Protein AF-A0A7S1E258-F1 (afdb_monomer)

Radius of gyration: 15.76 Å; Cα contacts (8 Å, |Δi|>4): 241; chains: 1; bounding box: 30×45×35 Å

Sequence (138 aa):
AEDIIRTLPSSHKKLPRVDFFLPEILKNAIFVGHLVTDLDSVAGAIGAAALYGGTAALASEVNSETAFALDYWKMKAPQPIEELLKETPKADICLVDHQQTSQMNPSINVDNVVGVIDHHALQSKTIVTDKPIYIDIR

pLDDT: mean 90.28, std 14.73, range [42.47, 98.69]

Solvent-accessible surface area (backbone atoms only — not comparable to full-atom values): 7918 Å² total; per-residue (Å²): 119,74,73,67,59,76,77,52,69,89,84,66,88,64,80,80,85,69,86,68,89,67,67,70,77,47,46,66,15,38,17,27,17,27,34,84,32,50,51,61,19,48,51,46,6,47,50,47,12,68,72,53,48,37,40,38,24,28,44,42,77,72,42,73,66,36,49,48,50,30,58,75,72,69,48,80,80,58,54,49,45,67,62,54,38,70,79,42,76,78,52,42,28,25,33,19,64,38,60,37,56,90,38,48,40,88,82,62,58,62,85,33,50,37,33,34,41,28,64,71,83,92,59,87,61,46,69,78,61,99,61,93,56,50,78,47,78,104

Organism: NCBI:txid33649

InterPro domains:
  IPR001667 DDH domain [PF01368] (31-134)
  IPR038763 DHH phosphoesterase superfamily [SSF64182] (30-130)

Structure (mmCIF, N/CA/C/O backbone):
data_AF-A0A7S1E258-F1
#
_entry.id   AF-A0A7S1E258-F1
#
loop_
_atom_site.group_PDB
_atom_site.id
_atom_site.type_symbol
_atom_site.label_atom_id
_atom_site.label_alt_id
_atom_site.label_comp_id
_atom_site.label_asym_id
_atom_site.label_entity_id
_atom_site.label_seq_id
_atom_site.pdbx_PDB_ins_code
_atom_site.Cartn_x
_atom_site.Cartn_y
_atom_site.Cartn_z
_atom_site.occupancy
_atom_site.B_iso_or_equiv
_atom_site.auth_seq_id
_atom_site.auth_comp_id
_atom_site.auth_asym_id
_atom_site.auth_atom_id
_atom_site.pdbx_PDB_model_num
ATOM 1 N N . ALA A 1 1 ? 1.083 -14.649 -9.801 1.00 48.66 1 ALA A N 1
ATOM 2 C CA . ALA A 1 1 ? 1.313 -16.045 -9.361 1.00 48.66 1 ALA A CA 1
ATOM 3 C C . ALA A 1 1 ? 1.643 -16.994 -10.522 1.00 48.66 1 ALA A C 1
ATOM 5 O O . ALA A 1 1 ? 2.513 -17.837 -10.349 1.00 48.66 1 ALA A O 1
ATOM 6 N N . GLU A 1 2 ? 1.006 -16.872 -11.696 1.00 42.47 2 GLU A N 1
ATOM 7 C CA . GLU A 1 2 ? 1.225 -17.813 -12.814 1.00 42.47 2 GLU A CA 1
ATOM 8 C C . GLU A 1 2 ? 2.617 -17.728 -13.474 1.00 42.47 2 GLU A C 1
ATOM 10 O O . GLU A 1 2 ? 3.148 -18.755 -13.892 1.00 42.47 2 GLU A O 1
ATOM 15 N N . ASP A 1 3 ? 3.262 -16.556 -13.503 1.00 53.56 3 ASP A N 1
ATOM 16 C CA . ASP A 1 3 ? 4.563 -16.392 -14.180 1.00 53.56 3 ASP A CA 1
ATOM 17 C C . ASP A 1 3 ? 5.748 -17.035 -13.443 1.00 53.56 3 ASP A C 1
ATOM 19 O O . ASP A 1 3 ? 6.687 -17.519 -14.073 1.00 53.56 3 ASP A O 1
ATOM 23 N N . ILE A 1 4 ? 5.672 -17.150 -12.114 1.00 55.38 4 ILE A N 1
ATOM 24 C CA . ILE A 1 4 ? 6.698 -17.814 -11.289 1.00 55.38 4 ILE A CA 1
ATOM 25 C C . ILE A 1 4 ? 6.714 -19.332 -11.547 1.00 55.38 4 ILE A C 1
ATOM 27 O O . ILE A 1 4 ? 7.737 -19.994 -11.397 1.00 55.38 4 ILE A O 1
ATOM 31 N N . ILE A 1 5 ? 5.593 -19.907 -11.992 1.00 57.22 5 ILE A N 1
ATOM 32 C CA . ILE A 1 5 ? 5.459 -21.352 -12.225 1.00 57.22 5 ILE A CA 1
ATOM 33 C C . ILE A 1 5 ? 6.300 -21.802 -13.427 1.00 57.22 5 ILE A C 1
ATOM 35 O O . ILE A 1 5 ? 6.790 -22.931 -13.451 1.00 57.22 5 ILE A O 1
ATOM 39 N N . ARG A 1 6 ? 6.501 -20.928 -14.420 1.00 57.31 6 ARG A N 1
ATOM 40 C CA . ARG A 1 6 ? 7.192 -21.276 -15.672 1.00 57.31 6 ARG A CA 1
ATOM 41 C C . ARG A 1 6 ? 8.706 -21.411 -15.523 1.00 57.31 6 ARG A C 1
ATOM 43 O O . ARG A 1 6 ? 9.333 -22.026 -16.380 1.00 57.31 6 ARG A O 1
ATOM 50 N N . THR A 1 7 ? 9.285 -20.860 -14.460 1.00 66.62 7 THR A N 1
ATOM 51 C CA . THR A 1 7 ? 10.732 -20.891 -14.203 1.00 66.62 7 THR A CA 1
ATOM 52 C C . THR A 1 7 ? 11.155 -22.024 -13.264 1.00 66.62 7 THR A C 1
ATOM 54 O O . THR A 1 7 ? 12.351 -22.262 -13.101 1.00 66.62 7 THR A O 1
ATOM 57 N N . LEU A 1 8 ? 10.204 -22.760 -12.674 1.00 54.62 8 LEU A N 1
ATOM 58 C CA . LEU A 1 8 ? 10.503 -23.871 -11.770 1.00 54.62 8 LEU A CA 1
ATOM 59 C C . LEU A 1 8 ? 10.832 -25.169 -12.537 1.00 54.62 8 LEU A C 1
ATOM 61 O O . LEU A 1 8 ? 10.176 -25.496 -13.530 1.00 54.62 8 LEU A O 1
ATOM 65 N N . PRO A 1 9 ? 11.823 -25.958 -12.076 1.00 59.50 9 PRO A N 1
ATOM 66 C CA . PRO A 1 9 ? 12.171 -27.235 -12.689 1.00 59.50 9 PRO A CA 1
ATOM 67 C C . PRO A 1 9 ? 10.981 -28.208 -12.688 1.00 59.50 9 PRO A C 1
ATOM 69 O O . PRO A 1 9 ? 10.263 -28.363 -11.699 1.00 59.50 9 PRO A O 1
ATOM 72 N N . SER A 1 10 ? 10.809 -28.919 -13.805 1.00 60.72 10 SER A N 1
ATOM 73 C CA . SER A 1 10 ? 9.615 -29.700 -14.181 1.00 60.72 10 SER A CA 1
ATOM 74 C C . SER A 1 10 ? 9.249 -30.866 -13.244 1.00 60.72 10 SER A C 1
ATOM 76 O O . SER A 1 10 ? 8.243 -31.546 -13.468 1.00 60.72 10 SER A O 1
ATOM 78 N N . SER A 1 11 ? 10.067 -31.132 -12.221 1.00 54.25 11 SER A N 1
ATOM 79 C CA . SER A 1 11 ? 9.903 -32.221 -11.255 1.00 54.25 11 SER A CA 1
ATOM 80 C C . SER A 1 11 ? 8.925 -31.902 -10.117 1.00 54.25 11 SER A C 1
ATOM 82 O O . SER A 1 11 ? 8.429 -32.829 -9.480 1.00 54.25 11 SER A O 1
ATOM 84 N N . HIS A 1 12 ? 8.573 -30.632 -9.889 1.00 51.59 12 HIS A N 1
ATOM 85 C CA . HIS A 1 12 ? 7.657 -30.216 -8.819 1.00 51.59 12 HIS A CA 1
ATOM 86 C C . HIS A 1 12 ? 6.279 -29.842 -9.390 1.00 51.59 12 HIS A C 1
ATOM 88 O O . HIS A 1 12 ? 5.915 -28.677 -9.495 1.00 51.59 12 HIS A O 1
ATOM 94 N N . LYS A 1 13 ? 5.487 -30.848 -9.790 1.00 56.69 13 LYS A N 1
ATOM 95 C CA . LYS A 1 13 ? 4.160 -30.651 -10.420 1.00 56.69 13 LYS A CA 1
ATOM 96 C C . LYS A 1 13 ? 3.018 -30.301 -9.455 1.00 56.69 13 LYS A C 1
ATOM 98 O O . LYS A 1 13 ? 1.887 -30.120 -9.899 1.00 56.69 13 LYS A O 1
ATOM 103 N N . LYS A 1 14 ? 3.272 -30.223 -8.148 1.00 54.69 14 LYS A N 1
ATOM 104 C CA . LYS A 1 14 ? 2.296 -29.741 -7.163 1.00 54.69 14 LYS A CA 1
ATOM 105 C C . LYS A 1 14 ? 3.004 -28.824 -6.181 1.00 54.69 14 LYS A C 1
ATOM 107 O O . LYS A 1 14 ? 3.873 -29.277 -5.442 1.00 54.69 14 LYS A O 1
ATOM 112 N N . LEU A 1 15 ? 2.609 -27.554 -6.179 1.00 56.53 15 LEU A N 1
ATOM 113 C CA . LEU A 1 15 ? 2.900 -26.658 -5.068 1.00 56.53 15 LEU A CA 1
ATOM 114 C C . LEU A 1 15 ? 2.328 -27.311 -3.799 1.00 56.53 15 LEU A C 1
ATOM 116 O O . LEU A 1 15 ? 1.146 -27.680 -3.812 1.00 56.53 15 LEU A O 1
ATOM 120 N N . PRO A 1 16 ? 3.117 -27.510 -2.730 1.00 55.81 16 PRO A N 1
ATOM 121 C CA . PRO A 1 16 ? 2.539 -27.856 -1.444 1.00 55.81 16 PRO A CA 1
ATOM 122 C C . PRO A 1 16 ? 1.518 -26.770 -1.096 1.00 55.81 16 PRO A C 1
ATOM 124 O O . PRO A 1 16 ? 1.856 -25.587 -1.055 1.00 55.81 16 PRO A O 1
ATOM 127 N N . ARG A 1 17 ? 0.255 -27.162 -0.890 1.00 50.78 17 ARG A N 1
ATOM 128 C CA . ARG A 1 17 ? -0.717 -26.282 -0.240 1.00 50.78 17 ARG A CA 1
ATOM 129 C C . ARG A 1 17 ? -0.310 -26.203 1.217 1.00 50.78 17 ARG A C 1
ATOM 131 O O . ARG A 1 17 ? -0.671 -27.052 2.023 1.00 50.78 17 ARG A O 1
ATOM 138 N N . VAL A 1 18 ? 0.529 -25.227 1.508 1.00 59.25 18 VAL A N 1
ATOM 139 C CA . VAL A 1 18 ? 0.655 -24.714 2.857 1.00 59.25 18 VAL A CA 1
ATOM 140 C C . VAL A 1 18 ? -0.565 -23.824 3.028 1.00 59.25 18 VAL A C 1
ATOM 142 O O . VAL A 1 18 ? -0.704 -22.841 2.298 1.00 59.25 18 VAL A O 1
ATOM 145 N N . ASP A 1 19 ? -1.468 -24.196 3.931 1.00 54.84 19 ASP A N 1
ATOM 146 C CA . ASP A 1 19 ? -2.516 -23.291 4.395 1.00 54.84 19 ASP A CA 1
ATOM 147 C C . ASP A 1 19 ? -1.817 -22.198 5.209 1.00 54.84 19 ASP A C 1
ATOM 149 O O . ASP A 1 19 ? -1.728 -22.249 6.435 1.00 54.84 19 ASP A O 1
ATOM 153 N N . PHE A 1 20 ? -1.203 -21.245 4.506 1.00 61.31 20 PHE A N 1
ATOM 154 C CA . PHE A 1 20 ? -0.736 -20.024 5.128 1.00 61.31 20 PHE A CA 1
ATOM 155 C C . PHE A 1 20 ? -1.973 -19.350 5.702 1.00 61.31 20 PHE A C 1
ATOM 157 O O . PHE A 1 20 ? -2.942 -19.102 4.983 1.00 61.31 20 PHE A O 1
ATOM 164 N N . PHE A 1 21 ? -1.949 -19.089 7.006 1.00 72.06 21 PHE A N 1
ATOM 165 C CA . PHE A 1 21 ? -2.942 -18.241 7.641 1.00 72.06 21 PHE A CA 1
ATOM 166 C C . PHE A 1 21 ? -2.741 -16.823 7.102 1.00 72.06 21 PHE A C 1
ATOM 168 O O . PHE A 1 21 ? -1.990 -16.027 7.664 1.00 72.06 21 PHE A O 1
ATOM 175 N N . LEU A 1 22 ? -3.337 -16.550 5.942 1.00 83.94 22 LEU A N 1
ATOM 176 C CA . LEU A 1 22 ? -3.365 -15.223 5.365 1.00 83.94 22 LEU A CA 1
ATOM 177 C C . LEU A 1 22 ? -4.463 -14.429 6.082 1.00 83.94 22 LEU A C 1
ATOM 179 O O . LEU A 1 22 ? -5.572 -14.936 6.266 1.00 83.94 22 LEU A O 1
ATOM 183 N N . PRO A 1 23 ? -4.172 -13.196 6.511 1.00 89.69 23 PRO A N 1
ATOM 184 C CA . PRO A 1 23 ? -5.154 -12.343 7.152 1.00 89.69 23 PRO A CA 1
ATOM 185 C C . PRO A 1 23 ? -6.254 -11.984 6.141 1.00 89.69 23 PRO A C 1
ATOM 187 O O . PRO A 1 23 ? -6.052 -11.149 5.263 1.00 89.69 23 PRO A O 1
ATOM 190 N N . GLU A 1 24 ? -7.440 -12.591 6.276 1.00 90.94 24 GLU A N 1
ATOM 191 C CA . GLU A 1 24 ? -8.592 -12.332 5.386 1.00 90.94 24 GLU A CA 1
ATOM 192 C C . GLU A 1 24 ? -8.997 -10.848 5.350 1.00 90.94 24 GLU A C 1
ATOM 194 O O . GLU A 1 24 ? -9.573 -10.402 4.364 1.00 90.94 24 GLU A O 1
ATOM 199 N N . ILE A 1 25 ? -8.654 -10.064 6.381 1.00 93.88 25 ILE A N 1
ATOM 200 C CA . ILE A 1 25 ? -8.896 -8.612 6.425 1.00 93.88 25 ILE A CA 1
ATOM 201 C C . ILE A 1 25 ? -8.147 -7.839 5.323 1.00 93.88 25 ILE A C 1
ATOM 203 O O . ILE A 1 25 ? -8.554 -6.739 4.975 1.00 93.88 25 ILE A O 1
ATOM 207 N N . LEU A 1 26 ? -7.068 -8.400 4.761 1.00 96.50 26 LEU A N 1
ATOM 208 C CA . LEU A 1 26 ? -6.299 -7.773 3.676 1.00 96.50 26 LEU A CA 1
ATOM 209 C C . LEU A 1 26 ? -6.796 -8.160 2.278 1.00 96.50 26 LEU A C 1
ATOM 211 O O . LEU A 1 26 ? -6.310 -7.646 1.269 1.00 96.50 26 LEU A O 1
ATOM 215 N N . LYS A 1 27 ? -7.740 -9.093 2.189 1.00 95.75 27 LYS A N 1
ATOM 216 C CA . LYS A 1 27 ? -8.241 -9.584 0.911 1.00 95.75 27 LYS A CA 1
ATOM 217 C C . LYS A 1 27 ? -9.038 -8.498 0.202 1.00 95.75 27 LYS A C 1
ATOM 219 O O . LYS A 1 27 ? -9.912 -7.873 0.791 1.00 95.75 27 LYS A O 1
ATOM 224 N N . ASN A 1 28 ? -8.774 -8.319 -1.087 1.00 96.69 28 ASN A N 1
ATOM 225 C CA . ASN A 1 28 ? -9.306 -7.244 -1.929 1.00 96.69 28 ASN A CA 1
ATOM 226 C C . ASN A 1 28 ? -8.932 -5.822 -1.469 1.00 96.69 28 ASN A C 1
ATOM 228 O O . ASN A 1 28 ? -9.483 -4.862 -2.008 1.00 96.69 28 ASN A O 1
ATOM 232 N N . ALA A 1 29 ? -8.007 -5.669 -0.515 1.00 98.25 29 ALA A N 1
ATOM 233 C CA . ALA A 1 29 ? -7.513 -4.357 -0.129 1.00 98.25 29 ALA A CA 1
ATOM 234 C C . ALA A 1 29 ? -6.679 -3.733 -1.257 1.00 98.25 29 ALA A C 1
ATOM 236 O O . ALA A 1 29 ? -6.113 -4.425 -2.116 1.00 98.25 29 ALA A O 1
ATOM 237 N N . ILE A 1 30 ? -6.585 -2.407 -1.229 1.00 98.69 30 ILE A N 1
ATOM 238 C CA . ILE A 1 30 ? -5.630 -1.661 -2.035 1.00 98.69 30 ILE A CA 1
ATOM 239 C C . ILE A 1 30 ? -4.323 -1.550 -1.248 1.00 98.69 30 ILE A C 1
ATOM 241 O O . ILE A 1 30 ? -4.300 -1.012 -0.143 1.00 98.69 30 ILE A O 1
ATOM 245 N N . PHE A 1 31 ? -3.240 -2.059 -1.824 1.00 98.69 31 PHE A N 1
ATOM 246 C CA . PHE A 1 31 ? -1.893 -2.001 -1.269 1.00 98.69 31 PHE A CA 1
ATOM 247 C C . PHE A 1 31 ? -1.165 -0.802 -1.856 1.00 98.69 31 PHE A C 1
ATOM 249 O O . PHE A 1 31 ? -1.077 -0.673 -3.080 1.00 98.69 31 PHE A O 1
ATOM 256 N N . VAL A 1 32 ? -0.656 0.075 -0.997 1.00 98.69 32 VAL A N 1
ATOM 257 C CA . VAL A 1 32 ? -0.060 1.343 -1.425 1.00 98.69 32 VAL A CA 1
ATOM 258 C C . VAL A 1 32 ? 1.141 1.706 -0.555 1.00 98.69 32 VAL A C 1
ATOM 260 O O . VAL A 1 32 ? 1.074 1.637 0.672 1.00 98.69 32 VAL A O 1
ATOM 263 N N . GLY A 1 33 ? 2.237 2.070 -1.222 1.00 98.44 33 GLY A N 1
ATOM 264 C CA . GLY A 1 33 ? 3.475 2.548 -0.609 1.00 98.44 33 GLY A CA 1
ATOM 265 C C . GLY A 1 33 ? 3.390 3.988 -0.097 1.00 98.44 33 GLY A C 1
ATOM 266 O O . GLY A 1 33 ? 2.319 4.602 -0.108 1.00 98.44 33 GLY A O 1
ATOM 267 N N . HIS A 1 34 ? 4.519 4.564 0.311 1.00 97.69 34 HIS A N 1
ATOM 268 C CA . HIS A 1 34 ? 4.557 5.955 0.763 1.00 97.69 34 HIS A CA 1
ATOM 269 C C . HIS A 1 34 ? 4.559 6.975 -0.386 1.00 97.69 34 HIS A C 1
ATOM 271 O O . HIS A 1 34 ? 4.992 6.707 -1.510 1.00 97.69 34 HIS A O 1
ATOM 277 N N . LEU A 1 35 ? 4.138 8.201 -0.068 1.00 97.31 35 LEU A N 1
ATOM 278 C CA . LEU A 1 35 ? 3.967 9.331 -0.982 1.00 97.31 35 LEU A CA 1
ATOM 279 C C . LEU A 1 35 ? 5.238 9.718 -1.740 1.00 97.31 35 LEU A C 1
ATOM 281 O O . LEU A 1 35 ? 5.138 10.158 -2.873 1.00 97.31 35 LEU A O 1
ATOM 285 N N . VAL A 1 36 ? 6.427 9.589 -1.148 1.00 96.56 36 VAL A N 1
ATOM 286 C CA . VAL A 1 36 ? 7.690 9.820 -1.874 1.00 96.56 36 VAL A CA 1
ATOM 287 C C . VAL A 1 36 ? 8.157 8.491 -2.444 1.00 96.56 36 VAL A C 1
ATOM 289 O O . VAL A 1 36 ? 9.142 7.937 -1.987 1.00 96.56 36 VAL A O 1
ATOM 292 N N . THR A 1 37 ? 7.376 7.930 -3.364 1.00 95.25 37 THR A N 1
ATOM 293 C CA . THR A 1 37 ? 7.485 6.529 -3.781 1.00 95.25 37 THR A CA 1
ATOM 294 C C . THR A 1 37 ? 8.889 6.151 -4.274 1.00 95.25 37 THR A C 1
ATOM 296 O O . THR A 1 37 ? 9.445 6.776 -5.183 1.00 95.25 37 THR A O 1
ATOM 299 N N . ASP A 1 38 ? 9.432 5.076 -3.708 1.00 98.00 38 ASP A N 1
ATOM 300 C CA . ASP A 1 38 ? 10.663 4.424 -4.142 1.00 98.00 38 ASP A CA 1
ATOM 301 C C . ASP A 1 38 ? 10.384 3.000 -4.659 1.00 98.00 38 ASP A C 1
ATOM 303 O O . ASP A 1 38 ? 9.237 2.634 -4.938 1.00 98.00 38 ASP A O 1
ATOM 307 N N . LEU A 1 39 ? 11.430 2.208 -4.900 1.00 97.94 39 LEU A N 1
ATOM 308 C CA . LEU A 1 39 ? 11.251 0.860 -5.429 1.00 97.94 39 LEU A CA 1
ATOM 309 C C . LEU A 1 39 ? 10.577 -0.080 -4.420 1.00 97.94 39 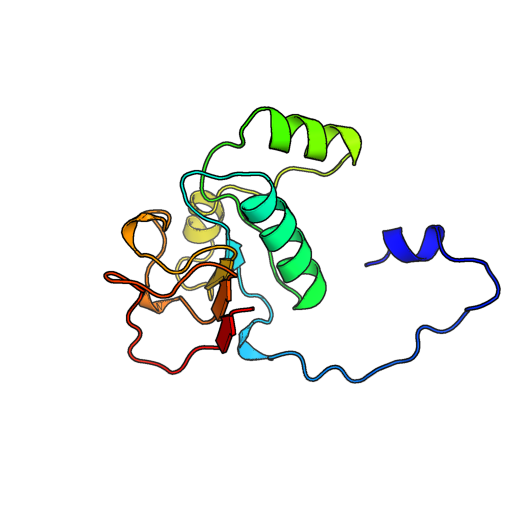LEU A C 1
ATOM 311 O O . LEU A 1 39 ? 9.766 -0.896 -4.860 1.00 97.94 39 LEU A O 1
ATOM 315 N N . ASP A 1 40 ? 10.866 0.027 -3.121 1.00 98.00 40 ASP A N 1
ATOM 316 C CA . ASP A 1 40 ? 10.283 -0.874 -2.118 1.00 98.00 40 ASP A CA 1
ATOM 317 C C . ASP A 1 40 ? 8.789 -0.597 -1.941 1.00 98.00 40 ASP A C 1
ATOM 319 O O . ASP A 1 40 ? 7.961 -1.496 -2.073 1.00 98.00 40 ASP A O 1
ATOM 323 N N . SER A 1 41 ? 8.408 0.675 -1.855 1.00 97.25 41 SER A N 1
ATOM 324 C CA . SER A 1 41 ? 7.009 1.095 -1.845 1.00 97.25 41 SER A CA 1
ATOM 325 C C . SER A 1 41 ? 6.185 0.533 -3.018 1.00 97.25 41 SER A C 1
ATOM 327 O O . SER A 1 41 ? 5.044 0.099 -2.830 1.00 97.25 41 SER A O 1
ATOM 329 N N . VAL A 1 42 ? 6.736 0.496 -4.240 1.00 98.25 42 VAL A N 1
ATOM 330 C CA . VAL A 1 42 ? 6.023 -0.056 -5.414 1.00 98.25 42 VAL A CA 1
ATOM 331 C C . VAL A 1 42 ? 6.083 -1.576 -5.464 1.00 98.25 42 VAL A C 1
ATOM 333 O O . VAL A 1 42 ? 5.056 -2.232 -5.656 1.00 98.25 42 VAL A O 1
ATOM 336 N N . ALA A 1 43 ? 7.276 -2.154 -5.340 1.00 97.81 43 ALA A N 1
ATOM 337 C CA . ALA A 1 43 ? 7.471 -3.594 -5.451 1.00 97.81 43 ALA A CA 1
ATOM 338 C C . ALA A 1 43 ? 6.800 -4.332 -4.287 1.00 97.81 43 ALA A C 1
ATOM 340 O O . ALA A 1 43 ? 6.151 -5.356 -4.509 1.00 97.81 43 ALA A O 1
ATOM 341 N N . GLY A 1 44 ? 6.882 -3.775 -3.080 1.00 97.69 44 GLY A N 1
ATOM 342 C CA . GLY A 1 44 ? 6.177 -4.214 -1.886 1.00 97.69 44 GLY A CA 1
ATOM 343 C C . GLY A 1 44 ? 4.665 -4.186 -2.079 1.00 97.69 44 GLY A C 1
ATOM 344 O O . GLY A 1 44 ? 4.011 -5.195 -1.825 1.00 97.69 44 GLY A O 1
ATOM 345 N N . ALA A 1 45 ? 4.094 -3.102 -2.619 1.00 98.44 45 ALA A N 1
ATOM 346 C CA . ALA A 1 45 ? 2.661 -3.038 -2.921 1.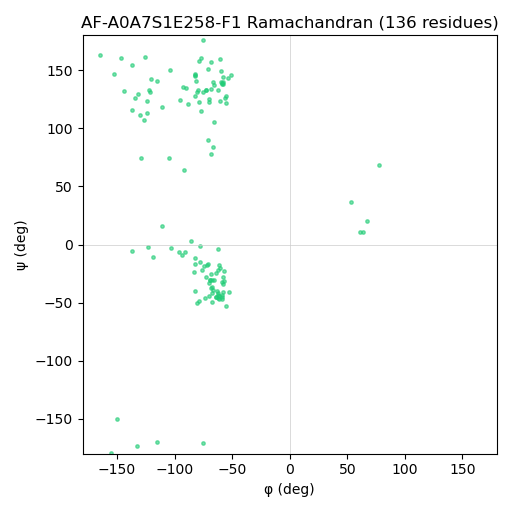00 98.44 45 ALA A CA 1
ATOM 347 C C . ALA A 1 45 ? 2.225 -4.098 -3.952 1.00 98.44 45 ALA A C 1
ATOM 349 O O . ALA A 1 45 ? 1.220 -4.783 -3.753 1.00 98.44 45 ALA A O 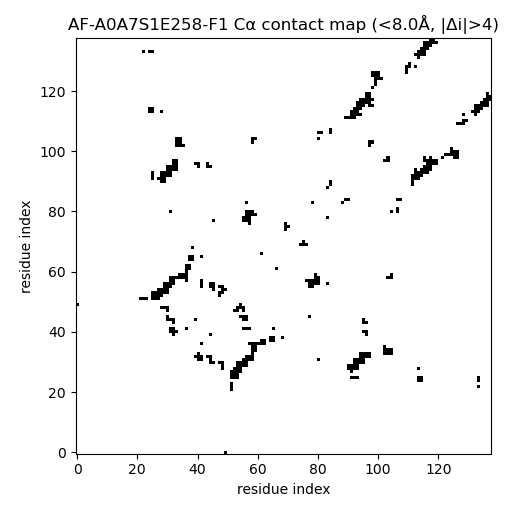1
ATOM 350 N N . ILE A 1 46 ? 2.998 -4.289 -5.029 1.00 98.25 46 ILE A N 1
ATOM 351 C CA . ILE A 1 46 ? 2.746 -5.331 -6.042 1.00 98.25 46 ILE A CA 1
ATOM 352 C C . ILE A 1 46 ? 2.834 -6.733 -5.423 1.00 98.25 46 ILE A C 1
ATOM 354 O O . ILE A 1 46 ? 1.964 -7.576 -5.658 1.00 98.25 46 ILE A O 1
ATOM 358 N N . GLY A 1 47 ? 3.872 -6.987 -4.627 1.00 96.56 47 GLY A N 1
ATOM 359 C CA . GLY A 1 47 ? 4.096 -8.263 -3.954 1.00 96.56 47 GLY A CA 1
ATOM 360 C C . GLY A 1 47 ? 3.004 -8.580 -2.936 1.00 96.56 47 GLY A C 1
ATOM 361 O O . GLY A 1 47 ? 2.463 -9.686 -2.944 1.00 96.56 47 GLY A O 1
ATOM 362 N N . ALA A 1 48 ? 2.624 -7.603 -2.113 1.00 97.00 48 ALA A N 1
ATOM 363 C CA . ALA A 1 48 ? 1.562 -7.734 -1.124 1.00 97.00 48 ALA A CA 1
ATOM 364 C C . ALA A 1 48 ? 0.204 -7.984 -1.793 1.00 97.00 48 ALA A C 1
ATOM 366 O O . ALA A 1 48 ? -0.492 -8.929 -1.422 1.00 97.00 48 ALA A O 1
ATOM 367 N N . ALA A 1 49 ? -0.131 -7.237 -2.849 1.00 97.56 49 ALA A N 1
ATOM 368 C CA . ALA A 1 49 ? -1.343 -7.471 -3.632 1.00 97.56 49 ALA A CA 1
ATOM 369 C C . ALA A 1 49 ? -1.387 -8.890 -4.223 1.00 97.56 49 ALA A C 1
ATOM 371 O O . ALA A 1 49 ? -2.431 -9.546 -4.187 1.00 97.56 49 ALA A O 1
ATOM 372 N N . ALA A 1 50 ? -0.253 -9.396 -4.717 1.00 95.62 50 ALA A N 1
ATOM 373 C CA . ALA A 1 50 ? -0.150 -10.754 -5.244 1.00 95.62 50 ALA A CA 1
ATOM 374 C C . ALA A 1 50 ? -0.236 -11.842 -4.157 1.00 95.62 50 ALA A C 1
ATOM 376 O O . ALA A 1 50 ? -0.752 -12.926 -4.436 1.00 95.62 50 ALA A O 1
ATOM 377 N N . LEU A 1 51 ? 0.273 -11.576 -2.950 1.00 94.88 51 LEU A N 1
ATOM 378 C CA . LEU A 1 51 ? 0.283 -12.518 -1.828 1.00 94.88 51 LEU A CA 1
ATOM 379 C C . LEU A 1 51 ? -1.078 -12.604 -1.128 1.00 94.88 51 LEU A C 1
ATOM 381 O O . LEU A 1 51 ? -1.577 -13.702 -0.892 1.00 94.88 51 LEU A O 1
ATOM 385 N N . TYR A 1 52 ? -1.672 -11.456 -0.800 1.00 95.00 52 TYR A N 1
ATOM 386 C CA . TYR A 1 52 ? -2.906 -11.359 -0.014 1.00 95.00 52 TYR A CA 1
ATOM 387 C C . TYR A 1 52 ? -4.176 -11.282 -0.877 1.00 95.00 52 TYR A C 1
ATOM 389 O O . TYR A 1 52 ? -5.283 -11.409 -0.358 1.00 95.00 52 TYR A O 1
ATOM 397 N N . GLY A 1 53 ? -4.028 -11.126 -2.196 1.00 94.69 53 GLY A N 1
ATOM 398 C CA . GLY A 1 53 ? -5.136 -11.120 -3.149 1.00 94.69 53 GLY A CA 1
ATOM 399 C C . GLY A 1 53 ? -5.899 -9.799 -3.156 1.00 94.69 53 GLY A C 1
ATOM 400 O O . GLY A 1 53 ? -7.058 -9.760 -2.754 1.00 94.69 53 GLY A O 1
ATOM 401 N N . GLY A 1 54 ? -5.262 -8.732 -3.638 1.00 96.81 54 GLY A N 1
ATOM 402 C CA . GLY A 1 54 ? -5.877 -7.415 -3.819 1.00 96.81 54 GLY A CA 1
ATOM 403 C C . GLY A 1 54 ? -5.259 -6.634 -4.977 1.00 96.81 54 GLY A C 1
ATOM 404 O O . GLY A 1 54 ? -4.787 -7.228 -5.948 1.00 96.81 54 GLY A O 1
ATOM 405 N N . THR A 1 55 ? -5.261 -5.306 -4.874 1.00 98.19 55 THR A N 1
ATOM 406 C CA . THR A 1 55 ? -4.826 -4.411 -5.959 1.00 98.19 55 THR A CA 1
ATOM 407 C C . THR A 1 55 ? -3.673 -3.537 -5.493 1.00 98.19 55 THR A C 1
ATOM 409 O O . THR A 1 55 ? -3.759 -2.916 -4.442 1.00 98.19 55 THR A O 1
ATOM 412 N N . ALA A 1 56 ? -2.596 -3.461 -6.271 1.00 98.44 56 ALA A N 1
ATOM 413 C CA . ALA A 1 56 ? -1.514 -2.518 -6.001 1.00 98.44 56 ALA A CA 1
ATOM 414 C C . ALA A 1 56 ? -1.860 -1.127 -6.547 1.00 98.44 56 ALA A C 1
ATOM 416 O O . ALA A 1 56 ? -2.481 -1.014 -7.607 1.00 98.44 56 ALA A O 1
ATOM 417 N N . ALA A 1 57 ? -1.411 -0.083 -5.858 1.00 98.56 57 ALA A N 1
ATOM 418 C CA . ALA A 1 57 ? -1.571 1.304 -6.269 1.00 98.56 57 ALA A CA 1
ATOM 419 C C . ALA A 1 57 ? -0.287 2.108 -6.049 1.00 98.56 57 ALA A C 1
ATOM 421 O O . ALA A 1 57 ? 0.523 1.792 -5.177 1.00 98.56 57 ALA A O 1
ATOM 422 N N . LEU A 1 58 ? -0.122 3.170 -6.834 1.00 98.31 58 LEU A N 1
ATOM 423 C CA . LEU A 1 58 ? 0.940 4.152 -6.647 1.00 98.31 58 LEU A CA 1
ATOM 424 C C . LEU A 1 58 ? 0.448 5.309 -5.778 1.00 98.31 58 LEU A C 1
ATOM 426 O O . LEU A 1 58 ? -0.645 5.829 -6.000 1.00 98.31 58 LEU A O 1
ATOM 430 N N . ALA A 1 59 ? 1.272 5.733 -4.820 1.00 97.88 59 ALA A N 1
ATOM 431 C CA . ALA A 1 59 ? 1.006 6.929 -4.024 1.00 97.88 59 ALA A CA 1
ATOM 432 C C . ALA A 1 59 ? 1.459 8.219 -4.729 1.00 97.88 59 ALA A C 1
ATOM 434 O O . ALA A 1 59 ? 0.945 9.288 -4.414 1.00 97.88 59 ALA A O 1
ATOM 435 N N . SER A 1 60 ? 2.416 8.132 -5.655 1.00 97.25 60 SER A N 1
ATOM 436 C CA . SER A 1 60 ? 2.895 9.240 -6.488 1.00 97.25 60 SER A CA 1
ATOM 437 C C . SER A 1 60 ? 3.495 8.729 -7.798 1.00 97.25 60 SER A C 1
ATOM 439 O O . SER A 1 60 ? 3.573 7.524 -8.040 1.00 97.25 60 SER A O 1
ATOM 441 N N . GLU A 1 61 ? 3.982 9.647 -8.637 1.00 97.19 61 GLU A N 1
ATOM 442 C CA . GLU A 1 61 ? 4.839 9.282 -9.767 1.00 97.19 61 GLU A CA 1
ATOM 443 C C . GLU A 1 61 ? 6.094 8.535 -9.293 1.00 97.19 61 GLU A C 1
ATOM 445 O O . GLU A 1 61 ? 6.644 8.821 -8.225 1.00 97.19 61 GLU A O 1
ATOM 450 N N . VAL A 1 62 ? 6.531 7.566 -10.098 1.00 96.94 62 VAL A N 1
ATOM 451 C CA . VAL A 1 62 ? 7.700 6.733 -9.806 1.00 96.94 62 VAL A CA 1
ATOM 452 C C . VAL A 1 62 ? 8.996 7.440 -10.194 1.00 96.94 62 VAL A C 1
ATOM 454 O O . VAL A 1 62 ? 9.056 8.172 -11.183 1.00 96.94 62 VAL A O 1
ATOM 457 N N . ASN A 1 63 ? 10.062 7.182 -9.440 1.00 96.81 63 ASN A N 1
ATOM 458 C CA . ASN A 1 63 ? 11.394 7.682 -9.767 1.00 96.81 63 ASN A CA 1
ATOM 459 C C . ASN A 1 63 ? 12.037 6.883 -10.932 1.00 96.81 63 ASN A C 1
ATOM 461 O O . ASN A 1 63 ? 11.486 5.893 -11.423 1.00 96.81 63 ASN A O 1
ATOM 465 N N . SER A 1 64 ? 13.229 7.293 -11.381 1.00 97.69 64 SER A N 1
ATOM 466 C CA . SER A 1 64 ? 13.919 6.638 -12.502 1.00 97.69 64 SER A CA 1
ATOM 467 C C . SER A 1 64 ? 14.402 5.214 -12.205 1.00 97.69 64 SER A C 1
ATOM 469 O O . SER A 1 64 ? 14.468 4.401 -13.124 1.00 97.69 64 SER A O 1
ATOM 471 N N . GLU A 1 65 ? 14.748 4.904 -10.953 1.00 98.06 65 GLU A N 1
ATOM 472 C CA . GLU A 1 65 ? 15.138 3.551 -10.533 1.00 98.06 65 GLU A CA 1
ATOM 473 C C . GLU A 1 65 ? 13.939 2.603 -10.618 1.00 98.06 65 GLU A C 1
ATOM 475 O O . GLU A 1 65 ? 14.012 1.559 -11.267 1.00 98.06 65 GLU A O 1
ATOM 480 N N . THR A 1 66 ? 12.805 3.002 -10.048 1.00 97.75 66 THR A N 1
ATOM 481 C CA . THR A 1 66 ? 11.562 2.235 -10.096 1.00 97.75 66 THR A CA 1
ATOM 482 C C . THR A 1 66 ? 11.057 2.089 -11.531 1.00 97.75 66 THR A C 1
ATOM 484 O O . THR A 1 66 ? 10.638 1.004 -11.931 1.00 97.75 66 THR A O 1
ATOM 487 N N . ALA A 1 67 ? 11.150 3.141 -12.350 1.00 97.56 67 ALA A N 1
ATOM 488 C CA . ALA A 1 67 ? 10.810 3.063 -13.770 1.00 97.56 67 ALA A CA 1
ATOM 489 C C . ALA A 1 67 ? 11.709 2.070 -14.528 1.00 97.56 67 ALA A C 1
ATOM 491 O O . ALA A 1 67 ? 11.206 1.269 -15.319 1.00 97.56 67 ALA A O 1
ATOM 492 N N . PHE A 1 68 ? 13.021 2.083 -14.263 1.00 98.19 68 PHE A N 1
ATOM 493 C CA . PHE A 1 68 ? 13.961 1.122 -14.842 1.00 98.19 68 PHE A CA 1
ATOM 494 C C . PHE A 1 68 ? 13.618 -0.315 -14.436 1.00 98.19 68 PHE A C 1
ATOM 496 O O . PHE A 1 68 ? 13.557 -1.192 -15.293 1.00 98.19 68 PHE A O 1
ATOM 503 N N . ALA A 1 69 ? 13.351 -0.551 -13.152 1.00 97.94 69 ALA A N 1
ATOM 504 C CA . ALA A 1 69 ? 12.919 -1.841 -12.626 1.00 97.94 69 ALA A CA 1
ATOM 505 C C . ALA A 1 69 ? 11.659 -2.360 -13.339 1.00 97.94 69 ALA A C 1
ATOM 507 O O . ALA A 1 69 ? 11.645 -3.475 -13.867 1.00 97.94 69 ALA A O 1
ATOM 508 N N . LEU A 1 70 ? 10.610 -1.535 -13.401 1.00 96.06 70 LEU A N 1
ATOM 509 C CA . LEU A 1 70 ? 9.352 -1.893 -14.054 1.00 96.06 70 LEU A CA 1
ATOM 510 C C . LEU A 1 70 ? 9.560 -2.240 -15.534 1.00 96.06 70 LEU A C 1
ATOM 512 O O . LEU A 1 70 ? 9.042 -3.260 -15.992 1.00 96.06 70 LEU A O 1
ATOM 516 N N . ASP A 1 71 ? 10.360 -1.462 -16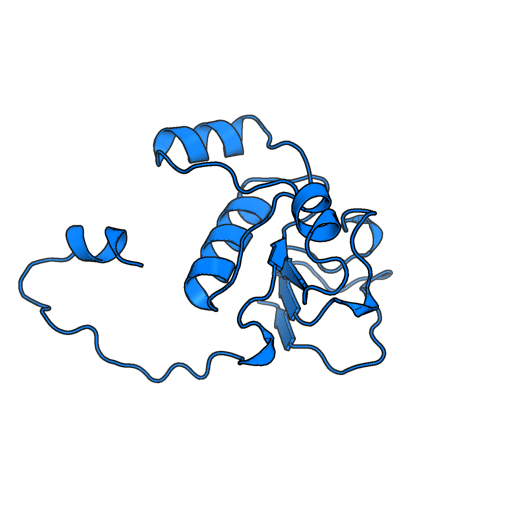.273 1.00 97.56 71 ASP A N 1
ATOM 517 C CA . ASP A 1 71 ? 10.671 -1.790 -17.668 1.00 97.56 71 ASP A CA 1
ATOM 518 C C . ASP A 1 71 ? 11.525 -3.058 -17.794 1.00 97.56 71 ASP A C 1
ATOM 520 O O . ASP A 1 71 ? 11.248 -3.900 -18.653 1.00 97.56 71 ASP A O 1
ATOM 524 N N . TYR A 1 72 ? 12.531 -3.242 -16.939 1.00 97.56 72 TYR A N 1
ATOM 525 C CA . TYR A 1 72 ? 13.404 -4.415 -16.968 1.00 97.56 72 TYR A CA 1
ATOM 526 C C . TYR A 1 72 ? 12.601 -5.712 -16.799 1.00 97.56 72 TYR A C 1
ATOM 528 O O . TYR A 1 72 ? 12.768 -6.653 -17.578 1.00 97.56 72 TYR A O 1
ATOM 536 N N . TRP A 1 73 ? 11.668 -5.732 -15.844 1.00 96.06 73 TRP A N 1
ATOM 537 C CA . TRP A 1 73 ? 10.778 -6.871 -15.594 1.00 96.06 73 TRP A CA 1
ATOM 538 C C . TRP A 1 73 ? 9.508 -6.881 -16.453 1.00 96.06 73 TRP A C 1
ATOM 540 O O . TRP A 1 73 ? 8.686 -7.783 -16.302 1.00 96.06 73 TRP A O 1
ATOM 550 N N . LYS A 1 74 ? 9.347 -5.919 -17.374 1.00 96.44 74 LYS A N 1
ATOM 551 C CA . LYS A 1 74 ? 8.171 -5.775 -18.254 1.00 96.44 74 LYS A CA 1
ATOM 552 C C . LYS A 1 74 ? 6.850 -5.739 -17.478 1.00 96.44 74 LYS A C 1
ATOM 554 O O . LYS A 1 74 ? 5.822 -6.239 -17.933 1.00 96.44 74 LYS A O 1
ATOM 559 N N . MET A 1 75 ? 6.891 -5.111 -16.310 1.00 93.62 75 MET A N 1
ATOM 560 C CA . MET A 1 75 ? 5.755 -4.922 -15.422 1.00 93.62 75 MET A CA 1
ATOM 561 C C . MET A 1 75 ? 5.040 -3.618 -15.757 1.00 93.62 75 MET A C 1
ATOM 563 O O . MET A 1 75 ? 5.659 -2.566 -15.917 1.00 93.62 75 MET A O 1
ATOM 567 N N . LYS A 1 76 ? 3.708 -3.668 -15.826 1.00 93.56 76 LYS A N 1
ATOM 568 C CA . LYS A 1 76 ? 2.900 -2.452 -15.923 1.00 93.56 76 LYS A CA 1
ATOM 569 C C . LYS A 1 76 ? 2.904 -1.746 -14.566 1.00 93.56 76 LYS A C 1
ATOM 571 O O . LYS A 1 76 ? 2.649 -2.386 -13.547 1.00 93.56 76 LYS A O 1
ATOM 576 N N . ALA A 1 77 ? 3.146 -0.438 -14.570 1.00 94.19 77 ALA A N 1
ATOM 577 C CA . ALA A 1 77 ? 2.990 0.382 -13.376 1.00 94.19 77 ALA A CA 1
ATOM 578 C C . ALA A 1 77 ? 1.546 0.277 -12.830 1.00 94.19 77 ALA A C 1
ATOM 580 O O . ALA A 1 77 ? 0.600 0.292 -13.632 1.00 94.19 77 ALA A O 1
ATOM 581 N N . PRO A 1 78 ? 1.356 0.165 -11.502 1.00 97.38 78 PRO A N 1
ATOM 582 C CA . PRO A 1 78 ? 0.030 0.221 -10.895 1.00 97.38 78 PRO A CA 1
ATOM 583 C C . PRO A 1 78 ? -0.671 1.558 -11.171 1.00 97.38 78 PRO A C 1
ATOM 585 O O . PRO A 1 78 ? -0.026 2.552 -11.502 1.00 97.38 78 PRO A O 1
ATOM 588 N N . GLN A 1 79 ? -1.998 1.592 -11.039 1.00 97.69 79 GLN A N 1
ATOM 589 C CA . GLN A 1 79 ? -2.740 2.850 -11.169 1.00 97.69 79 GLN A CA 1
ATOM 590 C C . GLN A 1 79 ? -2.479 3.767 -9.963 1.00 97.69 79 GLN A C 1
ATOM 592 O O . GLN A 1 79 ? -2.245 3.262 -8.860 1.00 97.69 79 GLN A O 1
ATOM 597 N N . PRO A 1 80 ? -2.544 5.098 -10.138 1.00 98.25 80 PRO A N 1
ATOM 598 C CA . PRO A 1 80 ? -2.542 6.030 -9.018 1.00 98.25 80 PRO A CA 1
ATOM 599 C C . PRO A 1 80 ? -3.702 5.748 -8.059 1.00 98.25 80 PRO A C 1
ATOM 601 O O . PRO A 1 80 ? -4.830 5.472 -8.483 1.00 98.25 80 PRO A O 1
ATOM 604 N N . ILE A 1 81 ? -3.438 5.839 -6.757 1.00 98.31 81 ILE A N 1
ATOM 605 C CA . ILE A 1 81 ? -4.437 5.592 -5.711 1.00 98.31 81 ILE A CA 1
ATOM 606 C C . ILE A 1 81 ? -5.648 6.527 -5.837 1.00 98.31 81 ILE A C 1
ATOM 608 O O . ILE A 1 81 ? -6.778 6.124 -5.569 1.00 98.31 81 ILE A O 1
ATOM 612 N N . GLU A 1 82 ? -5.450 7.755 -6.313 1.00 97.94 82 GLU A N 1
ATOM 613 C CA . GLU A 1 82 ? -6.508 8.746 -6.502 1.00 97.94 82 GLU A CA 1
ATOM 614 C C . GLU A 1 82 ? -7.520 8.335 -7.570 1.00 97.94 82 GLU A C 1
ATOM 616 O O . GLU A 1 82 ? -8.687 8.719 -7.491 1.00 97.94 82 GLU A O 1
ATOM 621 N N . GLU A 1 83 ? -7.097 7.576 -8.582 1.00 97.81 83 GLU A N 1
ATOM 622 C CA . GLU A 1 83 ? -8.005 7.048 -9.601 1.00 97.81 83 GLU A CA 1
ATOM 623 C C . GLU A 1 83 ? -8.852 5.913 -9.031 1.00 97.81 83 GLU A C 1
ATOM 625 O O . GLU A 1 83 ? -10.075 5.938 -9.161 1.00 97.81 83 GLU A O 1
ATOM 630 N N . LEU A 1 84 ? -8.224 4.982 -8.310 1.00 97.12 84 LEU A N 1
ATOM 631 C CA . LEU A 1 84 ? -8.927 3.866 -7.676 1.00 97.12 84 LEU A CA 1
ATOM 632 C C . LEU A 1 84 ? -9.943 4.355 -6.637 1.00 97.12 84 LEU A C 1
ATOM 634 O O . LEU A 1 84 ? -11.078 3.885 -6.600 1.00 97.12 84 LEU A O 1
ATOM 638 N N . LEU A 1 85 ? -9.584 5.351 -5.823 1.00 97.50 85 LEU A N 1
ATOM 639 C CA . LEU A 1 85 ? -10.482 5.890 -4.799 1.00 97.50 85 LEU A CA 1
ATOM 640 C C . LEU A 1 85 ? -11.635 6.728 -5.368 1.00 97.50 85 LEU A C 1
ATOM 642 O O . LEU A 1 85 ? -12.638 6.900 -4.677 1.00 97.50 85 LEU A O 1
ATOM 646 N N . LYS A 1 86 ? -11.561 7.205 -6.619 1.00 96.69 86 LYS A N 1
ATOM 647 C CA . LYS A 1 86 ? -12.735 7.789 -7.296 1.00 96.69 86 LYS A CA 1
ATOM 648 C C . LYS A 1 86 ? -13.794 6.730 -7.592 1.00 96.69 86 LYS A C 1
ATOM 650 O O . LYS A 1 86 ? -14.983 7.018 -7.482 1.00 96.69 86 LYS A O 1
ATOM 655 N N . GLU A 1 87 ? -13.369 5.524 -7.959 1.00 94.81 87 GLU A N 1
ATOM 656 C CA . GLU A 1 87 ? -14.261 4.407 -8.288 1.00 94.81 87 GLU A CA 1
ATOM 657 C C . GLU A 1 87 ? -14.750 3.684 -7.028 1.00 94.81 87 GLU A C 1
ATOM 659 O O . GLU A 1 87 ? -15.931 3.348 -6.911 1.00 94.81 87 GLU A O 1
ATOM 664 N N . THR A 1 88 ? -13.862 3.501 -6.047 1.00 95.94 88 THR A N 1
ATOM 665 C CA . THR A 1 88 ? -14.146 2.806 -4.785 1.00 95.94 88 THR A CA 1
ATOM 666 C C . THR A 1 88 ? -13.713 3.628 -3.561 1.00 95.94 88 THR A C 1
ATOM 668 O O . THR A 1 88 ? -12.749 3.266 -2.885 1.00 95.94 88 THR A O 1
ATOM 671 N N . PRO A 1 89 ? -14.443 4.701 -3.190 1.00 95.50 89 PRO A N 1
ATOM 672 C CA . PRO A 1 89 ? -14.047 5.604 -2.095 1.00 95.50 89 PRO A CA 1
ATOM 673 C C . PRO A 1 89 ? -13.948 4.957 -0.704 1.00 95.50 89 PRO A C 1
ATOM 675 O O . PRO A 1 89 ? -13.370 5.530 0.216 1.00 95.50 89 PRO A O 1
ATOM 678 N N . LYS A 1 90 ? -14.562 3.782 -0.526 1.00 96.19 90 LYS A N 1
ATOM 679 C CA . LYS A 1 90 ? -14.594 3.018 0.732 1.00 96.19 90 LYS A CA 1
ATOM 680 C C . LYS A 1 90 ? -13.775 1.727 0.663 1.00 96.19 90 LYS A C 1
ATOM 682 O O . LYS A 1 90 ? -14.017 0.829 1.462 1.00 96.19 90 LYS A O 1
ATOM 687 N N . ALA A 1 91 ? -12.901 1.588 -0.334 1.00 97.38 91 ALA A N 1
ATOM 688 C CA . ALA A 1 91 ? -12.031 0.425 -0.421 1.00 97.38 91 ALA A CA 1
ATOM 689 C C . ALA A 1 91 ? -11.144 0.340 0.823 1.00 97.38 91 ALA A C 1
ATOM 691 O O . ALA A 1 91 ? -10.644 1.361 1.295 1.00 97.38 91 ALA A O 1
ATOM 692 N N . ASP A 1 92 ? -10.955 -0.878 1.320 1.00 98.38 92 ASP A N 1
ATOM 693 C CA . ASP A 1 92 ? -10.012 -1.163 2.390 1.00 98.38 92 ASP A CA 1
ATOM 694 C C . ASP A 1 92 ? -8.577 -0.936 1.894 1.00 98.38 92 ASP A C 1
ATOM 696 O O . ASP A 1 92 ? -8.242 -1.264 0.753 1.00 98.38 92 ASP A O 1
ATOM 700 N N . ILE A 1 93 ? -7.728 -0.358 2.743 1.00 98.44 93 ILE A N 1
ATOM 701 C CA . ILE A 1 93 ? -6.366 0.055 2.386 1.00 98.44 93 ILE A CA 1
ATOM 702 C C . ILE A 1 93 ? -5.354 -0.634 3.298 1.00 98.44 93 ILE A C 1
ATOM 704 O O . ILE A 1 93 ? -5.495 -0.639 4.521 1.00 98.44 93 ILE A O 1
ATOM 708 N N . CYS A 1 94 ? -4.305 -1.186 2.698 1.00 98.50 94 CYS A N 1
ATOM 709 C CA . CYS A 1 94 ? -3.123 -1.649 3.404 1.00 98.50 94 CYS A CA 1
ATOM 710 C C . CYS A 1 94 ? -1.950 -0.732 3.054 1.00 98.50 94 CYS A C 1
ATOM 712 O O . CYS A 1 94 ? -1.550 -0.651 1.889 1.00 98.50 94 CYS A O 1
ATOM 714 N N . LEU A 1 95 ? -1.400 -0.056 4.061 1.00 98.50 95 LEU A N 1
ATOM 715 C CA . LEU A 1 95 ? -0.175 0.716 3.895 1.00 98.50 95 LEU A CA 1
ATOM 716 C C . LEU A 1 95 ? 1.001 -0.255 3.836 1.00 98.50 95 LEU A C 1
ATOM 718 O O . LEU A 1 95 ? 1.102 -1.172 4.654 1.00 98.50 95 LEU A O 1
ATOM 722 N N . VAL A 1 96 ? 1.854 -0.073 2.841 1.00 98.56 96 VAL A N 1
ATOM 723 C CA . VAL A 1 96 ? 3.084 -0.839 2.669 1.00 98.56 96 VAL A CA 1
ATOM 724 C C . VAL A 1 96 ? 4.249 0.123 2.825 1.00 98.56 96 VAL A C 1
ATOM 726 O O . VAL A 1 96 ? 4.153 1.261 2.369 1.00 98.56 96 VAL A O 1
ATOM 729 N N . ASP A 1 97 ? 5.320 -0.307 3.484 1.00 98.19 97 ASP A N 1
ATOM 730 C CA . ASP A 1 97 ? 6.579 0.444 3.590 1.00 98.19 97 ASP A CA 1
ATOM 731 C C . ASP A 1 97 ? 6.466 1.788 4.350 1.00 98.19 97 ASP A C 1
ATOM 733 O O . ASP A 1 97 ? 7.366 2.623 4.360 1.00 98.19 97 ASP A O 1
ATOM 737 N N . HIS A 1 98 ? 5.326 2.026 5.004 1.00 97.81 98 HIS A N 1
ATOM 738 C CA . HIS A 1 98 ? 5.133 3.154 5.906 1.00 97.81 98 HIS A CA 1
ATOM 739 C C . HIS A 1 98 ? 3.902 2.977 6.794 1.00 97.81 98 HIS A C 1
ATOM 741 O O . HIS A 1 98 ? 2.963 2.238 6.492 1.00 97.81 98 HIS A O 1
ATOM 747 N N . GLN A 1 99 ? 3.864 3.779 7.855 1.00 96.56 99 GLN A N 1
ATOM 748 C CA . GLN A 1 99 ? 2.674 3.995 8.682 1.00 96.56 99 GLN A CA 1
ATOM 749 C C . GLN A 1 99 ? 2.440 5.458 9.069 1.00 96.56 99 GLN A C 1
ATOM 751 O O . GLN A 1 99 ? 1.436 5.781 9.712 1.00 96.56 99 GLN A O 1
ATOM 756 N N . GLN A 1 100 ? 3.372 6.356 8.733 1.00 96.19 100 GLN A N 1
ATOM 757 C CA . GLN A 1 100 ? 3.308 7.733 9.204 1.00 96.19 100 GLN A CA 1
ATOM 758 C C . GLN A 1 100 ? 2.328 8.525 8.347 1.00 96.19 100 GLN A C 1
ATOM 760 O O . GLN A 1 100 ? 2.433 8.559 7.123 1.00 96.19 100 GLN A O 1
ATOM 765 N N . THR A 1 101 ? 1.425 9.259 8.992 1.00 95.62 101 THR A N 1
ATOM 766 C CA . THR A 1 101 ? 0.428 10.097 8.301 1.00 95.62 101 THR A CA 1
ATOM 767 C C . THR A 1 101 ? 1.053 11.148 7.377 1.00 95.62 101 THR A C 1
ATOM 769 O O . THR A 1 101 ? 0.457 11.506 6.369 1.00 95.62 101 THR A O 1
ATOM 772 N N . SER A 1 102 ? 2.274 11.615 7.666 1.00 95.56 102 SER A N 1
ATOM 773 C CA . SER A 1 102 ? 3.021 12.547 6.806 1.00 95.56 102 SER A CA 1
ATOM 774 C C . SER A 1 102 ? 3.548 11.933 5.510 1.00 95.56 102 SER A C 1
ATOM 776 O O . SER A 1 102 ? 3.939 12.672 4.612 1.00 95.56 102 SER A O 1
ATOM 778 N N . GLN A 1 103 ? 3.600 10.606 5.430 1.00 96.56 103 GLN A N 1
ATOM 779 C CA . GLN A 1 103 ? 4.043 9.849 4.262 1.00 96.56 103 GLN A CA 1
ATOM 780 C C . GLN A 1 103 ? 2.864 9.249 3.485 1.00 96.56 103 GLN A C 1
ATOM 782 O O . GLN A 1 103 ? 3.074 8.644 2.443 1.00 96.56 103 GLN A O 1
ATOM 787 N N . MET A 1 104 ? 1.633 9.419 3.965 1.00 97.06 104 MET A N 1
ATOM 788 C CA . MET A 1 104 ? 0.439 8.870 3.334 1.00 97.06 104 MET A CA 1
ATOM 789 C C . MET A 1 104 ? -0.044 9.776 2.195 1.00 97.06 104 MET A C 1
ATOM 791 O O . MET A 1 104 ? 0.030 11.005 2.290 1.00 97.06 104 MET A O 1
ATOM 795 N N . ASN A 1 105 ? -0.579 9.188 1.121 1.00 98.00 105 ASN A N 1
ATOM 796 C CA . ASN A 1 105 ? -1.218 9.976 0.070 1.00 98.00 105 ASN A CA 1
ATOM 797 C C . ASN A 1 105 ? -2.444 10.737 0.636 1.00 98.00 105 ASN A C 1
ATOM 799 O O . ASN A 1 105 ? -3.272 10.117 1.306 1.00 98.00 105 ASN A O 1
ATOM 803 N N . PRO A 1 106 ? -2.615 12.045 0.354 1.00 97.12 106 PRO A N 1
ATOM 804 C CA . PRO A 1 106 ? -3.703 12.853 0.920 1.00 97.12 106 PRO A CA 1
ATOM 805 C C . PRO A 1 106 ? -5.125 12.381 0.590 1.00 97.12 106 PRO A C 1
ATOM 807 O O . PRO A 1 106 ? -6.067 12.770 1.276 1.00 97.12 106 PRO A O 1
ATOM 810 N N . SER A 1 107 ? -5.298 11.581 -0.463 1.00 96.81 107 SER A N 1
ATOM 811 C CA . SER A 1 107 ? -6.605 11.039 -0.854 1.00 96.81 107 SER A CA 1
ATOM 812 C C . SER A 1 107 ? -7.039 9.852 0.008 1.00 96.81 107 SER A C 1
ATOM 814 O O . SER A 1 107 ? -8.207 9.468 -0.024 1.00 96.81 107 SER A O 1
ATOM 816 N N . ILE A 1 108 ? -6.117 9.261 0.774 1.00 97.50 108 ILE A N 1
ATOM 817 C CA . ILE A 1 108 ? -6.392 8.122 1.648 1.00 97.50 108 ILE A CA 1
ATOM 818 C C . ILE A 1 108 ? -7.069 8.616 2.929 1.00 97.50 108 ILE A C 1
ATOM 820 O O . ILE A 1 108 ? -6.509 9.416 3.679 1.00 97.50 108 ILE A O 1
ATOM 824 N N . ASN A 1 109 ? -8.261 8.089 3.217 1.00 96.38 109 ASN A N 1
ATOM 825 C CA . ASN A 1 109 ? -8.872 8.227 4.535 1.00 96.38 109 ASN A CA 1
ATOM 826 C C . ASN A 1 109 ? -8.299 7.162 5.485 1.00 96.38 109 ASN A C 1
ATOM 828 O O . ASN A 1 109 ? -8.358 5.970 5.182 1.00 96.38 109 ASN A O 1
ATOM 832 N N . VAL A 1 110 ? -7.803 7.582 6.653 1.00 96.62 110 VAL A N 1
ATOM 833 C CA . VAL A 1 110 ? -7.269 6.687 7.694 1.00 96.62 110 VAL A CA 1
ATOM 834 C C . VAL A 1 110 ? -8.305 5.650 8.151 1.00 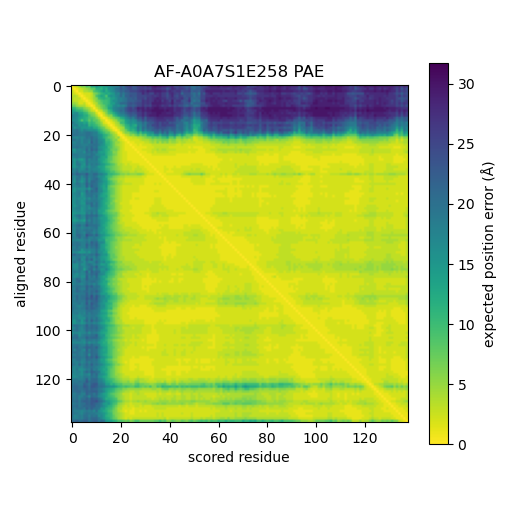96.62 110 VAL A C 1
ATOM 836 O O . VAL A 1 110 ? -7.934 4.517 8.442 1.00 96.62 110 VAL A O 1
ATOM 839 N N . ASP A 1 111 ? -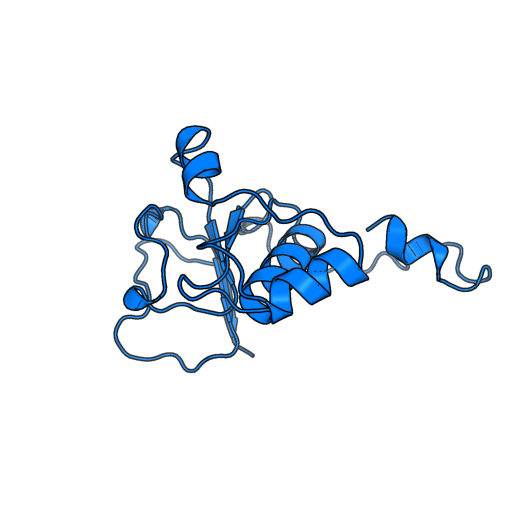9.604 5.969 8.129 1.00 96.19 111 ASP A N 1
ATOM 840 C CA . ASP A 1 111 ? -10.673 5.032 8.527 1.00 96.19 111 ASP A CA 1
ATOM 841 C C . ASP A 1 111 ? -10.771 3.790 7.622 1.00 96.19 111 ASP A C 1
ATOM 843 O O . ASP A 1 111 ? -11.267 2.726 8.026 1.00 96.19 111 ASP A O 1
ATOM 847 N N . ASN A 1 112 ? -10.295 3.922 6.382 1.00 97.12 112 ASN A N 1
ATOM 848 C CA . ASN A 1 112 ? -10.251 2.838 5.410 1.00 97.12 112 ASN A CA 1
ATOM 849 C C . ASN A 1 112 ? -9.027 1.936 5.614 1.00 97.12 112 ASN A C 1
ATOM 851 O O . ASN A 1 112 ? -8.966 0.859 5.024 1.00 97.12 112 ASN A O 1
ATOM 855 N N . VAL A 1 113 ? -8.053 2.333 6.439 1.00 98.06 113 VAL A N 1
ATOM 856 C CA . VAL A 1 113 ? -6.867 1.513 6.679 1.00 98.06 113 VAL A CA 1
ATOM 857 C C . VAL A 1 113 ? -7.260 0.275 7.483 1.00 98.06 113 VAL A C 1
ATOM 859 O O . VAL A 1 113 ? -7.883 0.356 8.542 1.00 98.06 113 VAL A O 1
ATOM 862 N N . VAL A 1 114 ? -6.914 -0.892 6.946 1.00 98.19 114 VAL A N 1
ATOM 863 C CA . VAL A 1 114 ? -7.132 -2.215 7.550 1.00 98.19 114 VAL A CA 1
ATOM 864 C C . VAL A 1 114 ? -5.831 -2.967 7.809 1.00 98.19 114 VAL A C 1
ATOM 866 O O . VAL A 1 114 ? -5.846 -3.998 8.485 1.00 98.19 114 VAL A O 1
ATOM 869 N N . GLY A 1 115 ? -4.715 -2.461 7.279 1.00 97.81 115 GLY A N 1
ATOM 870 C CA . GLY A 1 115 ? -3.428 -3.136 7.302 1.00 97.81 115 GLY A CA 1
ATOM 871 C C . GLY A 1 115 ? -2.237 -2.185 7.260 1.00 97.81 115 GLY A C 1
ATOM 872 O O . GLY A 1 115 ? -2.290 -1.150 6.596 1.00 97.81 115 GLY A O 1
ATOM 873 N N . VAL A 1 116 ? -1.157 -2.578 7.930 1.00 98.19 116 VAL A N 1
ATOM 874 C CA . VAL A 1 116 ? 0.191 -2.019 7.776 1.00 98.19 116 VAL A CA 1
ATOM 875 C C . VAL A 1 116 ? 1.179 -3.172 7.619 1.00 98.19 116 VAL A C 1
ATOM 877 O O . VAL A 1 116 ? 1.173 -4.098 8.432 1.00 98.19 116 VAL A O 1
ATOM 880 N N . ILE A 1 117 ? 2.024 -3.100 6.592 1.00 98.00 117 ILE A N 1
ATOM 881 C CA . ILE A 1 117 ? 3.182 -3.976 6.381 1.00 98.00 117 ILE A CA 1
ATOM 882 C C . ILE A 1 117 ? 4.390 -3.064 6.200 1.00 98.00 117 ILE A C 1
ATOM 884 O O . ILE A 1 117 ? 4.498 -2.399 5.176 1.00 98.00 117 ILE A O 1
ATOM 888 N N . ASP A 1 118 ? 5.272 -2.985 7.186 1.00 98.31 118 ASP A N 1
ATOM 889 C CA . ASP A 1 118 ? 6.337 -1.978 7.206 1.00 98.31 118 ASP A CA 1
ATOM 890 C C . ASP A 1 118 ? 7.602 -2.539 7.878 1.00 98.31 118 ASP A C 1
ATOM 892 O O . ASP A 1 118 ? 7.550 -3.527 8.604 1.00 98.31 118 ASP A O 1
ATOM 896 N N . HIS A 1 119 ? 8.750 -1.924 7.631 1.00 97.31 119 HIS A N 1
ATOM 897 C CA . HIS A 1 119 ? 10.027 -2.258 8.269 1.00 97.31 119 HIS A CA 1
ATOM 898 C C . HIS A 1 119 ? 10.649 -1.047 8.989 1.00 97.31 119 HIS A C 1
ATOM 900 O O . HIS A 1 119 ? 11.706 -1.139 9.625 1.00 97.31 119 HIS A O 1
ATOM 906 N N . HIS A 1 120 ? 9.998 0.113 8.910 1.00 96.75 120 HIS A N 1
ATOM 907 C CA . HIS A 1 120 ? 10.429 1.327 9.575 1.00 96.75 120 HIS A CA 1
ATOM 908 C C . HIS A 1 120 ? 10.110 1.321 11.072 1.00 96.75 120 HIS A C 1
ATOM 910 O O . HIS A 1 120 ? 9.239 0.616 11.587 1.00 96.75 120 HIS A O 1
ATOM 916 N N . ALA A 1 121 ? 10.817 2.178 11.808 1.00 93.94 121 ALA A N 1
ATOM 917 C CA . ALA A 1 121 ? 10.520 2.398 13.213 1.00 93.94 121 ALA A CA 1
ATOM 918 C C . ALA A 1 121 ? 9.136 3.046 13.390 1.00 93.94 121 ALA A C 1
ATOM 920 O O . ALA A 1 121 ? 8.797 4.032 12.728 1.00 93.94 121 ALA A O 1
ATOM 921 N N . LEU A 1 122 ? 8.377 2.561 14.373 1.00 92.50 122 LEU A N 1
ATOM 922 C CA . LEU A 1 122 ? 7.174 3.240 14.844 1.00 92.50 122 LEU A CA 1
ATOM 923 C C . LEU A 1 122 ? 7.571 4.513 15.599 1.00 92.50 122 LEU A C 1
ATOM 925 O O . LEU A 1 122 ? 8.334 4.472 16.566 1.00 92.50 122 LEU A O 1
ATOM 929 N N . GLN A 1 123 ? 7.070 5.657 15.140 1.00 88.19 123 GLN A N 1
ATOM 930 C CA . GLN A 1 123 ? 7.435 6.978 15.656 1.00 88.19 123 GLN A CA 1
ATOM 931 C C . GLN A 1 123 ? 6.183 7.826 15.923 1.00 88.19 123 GLN A C 1
ATOM 933 O O . GLN A 1 123 ? 5.042 7.360 15.848 1.00 88.19 123 GLN A O 1
ATOM 938 N N . SER A 1 124 ? 6.386 9.100 16.259 1.00 86.19 124 SER A N 1
ATOM 939 C CA . SER A 1 124 ? 5.291 10.061 16.351 1.00 86.19 124 SER A CA 1
ATOM 940 C C . SER A 1 124 ? 4.572 10.198 15.001 1.00 86.19 124 SER A C 1
ATOM 942 O O . SER A 1 124 ? 5.179 10.050 13.945 1.00 86.19 124 SER A O 1
ATOM 944 N N . LYS A 1 125 ? 3.263 10.487 15.037 1.00 91.69 125 LYS A N 1
ATOM 945 C CA . LYS A 1 125 ? 2.386 10.617 13.852 1.00 91.69 125 LYS A CA 1
ATOM 946 C C . LYS A 1 125 ? 2.126 9.328 13.056 1.00 91.69 125 LYS A C 1
ATOM 948 O O . LYS A 1 125 ? 1.677 9.412 11.909 1.00 91.69 125 LYS A O 1
ATOM 953 N N . THR A 1 126 ? 2.343 8.169 13.676 1.00 94.81 126 THR A N 1
ATOM 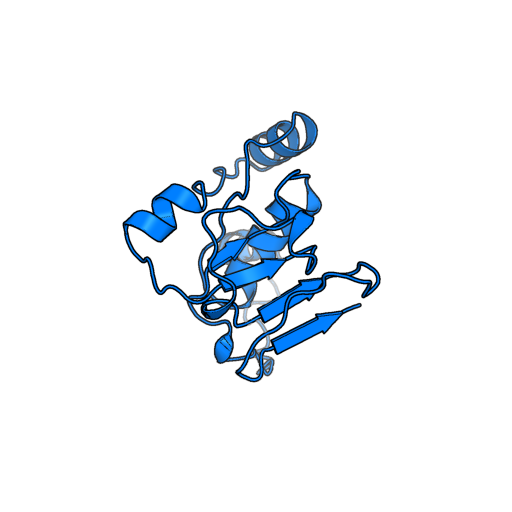954 C CA . THR A 1 126 ? 1.754 6.898 13.226 1.00 94.81 126 THR A CA 1
ATOM 955 C C . THR A 1 126 ? 0.237 7.047 13.103 1.00 94.81 126 THR A C 1
ATOM 957 O O . T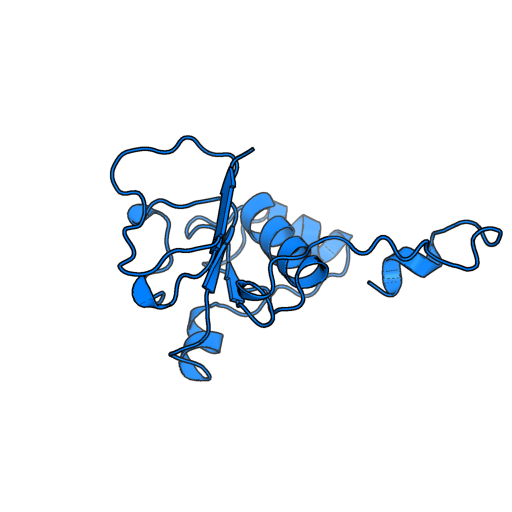HR A 1 126 ? -0.375 7.766 13.899 1.00 94.81 126 THR A O 1
ATOM 960 N N . ILE A 1 127 ? -0.363 6.404 12.101 1.00 95.56 127 ILE A N 1
ATOM 961 C CA . ILE A 1 127 ? -1.821 6.348 11.945 1.00 95.56 127 ILE A CA 1
ATOM 962 C C . ILE A 1 127 ? -2.516 5.899 13.241 1.00 95.56 127 ILE A C 1
ATOM 964 O O . ILE A 1 127 ? -2.000 5.083 14.005 1.00 95.56 127 ILE A O 1
ATOM 968 N N . VAL A 1 128 ? -3.707 6.443 13.481 1.00 95.50 128 VAL A N 1
ATOM 969 C CA . VAL A 1 128 ? -4.564 6.081 14.615 1.00 95.50 128 VAL A CA 1
ATOM 970 C C . VAL A 1 128 ? -5.906 5.653 14.047 1.00 95.50 128 VAL A C 1
ATOM 972 O O . VAL A 1 128 ? -6.523 6.412 13.305 1.00 95.50 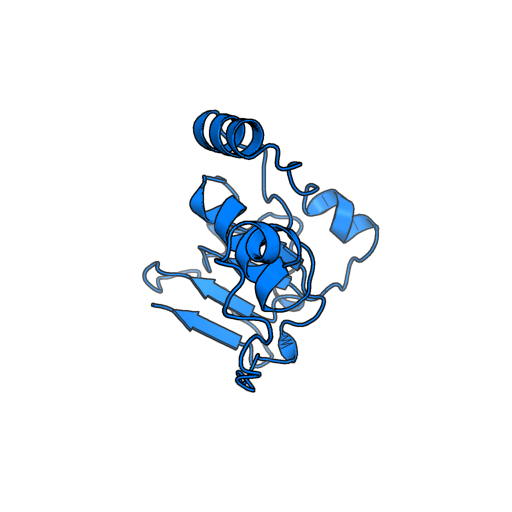128 VAL A O 1
ATOM 975 N N . THR A 1 129 ? -6.334 4.440 14.378 1.00 95.00 129 THR A N 1
ATOM 976 C CA . THR A 1 129 ? -7.573 3.838 13.883 1.00 95.00 129 THR A CA 1
ATOM 977 C C . THR A 1 129 ? -8.497 3.504 15.050 1.00 95.00 129 THR A C 1
ATOM 979 O O . THR A 1 129 ? -8.044 3.028 16.090 1.00 95.00 129 THR A O 1
ATOM 982 N N . ASP A 1 130 ? -9.804 3.689 14.868 1.00 93.38 130 ASP A N 1
ATOM 983 C CA . ASP A 1 130 ? -10.806 3.316 15.882 1.00 93.38 130 ASP A CA 1
ATOM 984 C C . ASP A 1 130 ? -11.060 1.800 15.936 1.00 93.38 130 ASP A C 1
ATOM 986 O O . ASP A 1 130 ? -11.534 1.263 16.940 1.00 93.38 130 ASP A O 1
ATOM 990 N N . LYS A 1 131 ? -10.748 1.096 14.842 1.00 93.50 131 LYS A N 1
ATOM 991 C CA . LYS A 1 131 ? -10.880 -0.358 14.706 1.00 93.50 131 LYS A CA 1
ATOM 992 C C . LYS A 1 131 ? -9.512 -1.047 14.805 1.00 93.50 131 LYS A C 1
ATOM 994 O O . LYS A 1 131 ? -8.512 -0.457 14.388 1.00 93.50 131 LYS A O 1
ATOM 999 N N . PRO A 1 132 ? -9.449 -2.300 15.298 1.00 95.19 132 PRO A N 1
ATOM 1000 C CA . PRO A 1 132 ? -8.261 -3.130 15.146 1.00 95.19 132 PRO A CA 1
ATOM 1001 C C . PRO A 1 132 ? -7.918 -3.327 13.668 1.00 95.19 132 PRO A C 1
ATOM 1003 O O . PRO A 1 132 ? -8.808 -3.566 12.849 1.00 95.19 132 PRO A O 1
ATOM 1006 N N . ILE A 1 133 ? -6.629 -3.265 13.352 1.00 96.94 133 ILE A N 1
ATOM 1007 C CA . ILE A 1 133 ? -6.087 -3.489 12.010 1.00 96.94 133 ILE A CA 1
ATOM 1008 C C . ILE A 1 133 ? -4.999 -4.563 12.052 1.00 96.94 133 ILE A C 1
ATOM 1010 O O . ILE A 1 133 ? -4.447 -4.863 13.114 1.00 96.94 133 ILE A O 1
ATOM 1014 N N . TYR A 1 134 ? -4.692 -5.149 10.899 1.00 97.12 134 TYR A N 1
ATOM 1015 C CA . TYR A 1 134 ? -3.528 -6.016 10.761 1.00 97.12 134 TYR A CA 1
ATOM 1016 C C . TYR A 1 134 ? -2.247 -5.176 10.784 1.00 97.12 134 TYR A C 1
ATOM 1018 O O . TYR A 1 134 ? -2.163 -4.160 10.100 1.00 97.12 134 TYR A O 1
ATOM 1026 N N . ILE A 1 135 ? -1.250 -5.592 11.562 1.00 96.00 135 ILE A N 1
ATOM 1027 C CA . ILE A 1 135 ? 0.051 -4.922 11.625 1.00 96.00 135 ILE A CA 1
ATOM 1028 C C . ILE A 1 135 ? 1.140 -5.983 11.556 1.00 96.00 135 ILE A C 1
ATOM 1030 O O . ILE A 1 135 ? 1.164 -6.908 12.370 1.00 96.00 135 ILE A O 1
ATOM 1034 N N . ASP A 1 136 ? 2.048 -5.810 10.608 1.00 95.56 136 ASP A N 1
ATOM 1035 C CA . ASP A 1 136 ? 3.254 -6.604 10.450 1.00 95.56 136 ASP A CA 1
ATOM 1036 C C . ASP A 1 136 ? 4.453 -5.663 10.308 1.00 95.56 136 ASP A C 1
ATOM 1038 O O . ASP A 1 136 ? 4.546 -4.930 9.325 1.00 95.56 136 ASP A O 1
ATOM 1042 N N . ILE A 1 137 ? 5.325 -5.655 11.322 1.00 94.56 137 ILE A N 1
ATOM 1043 C CA . ILE A 1 137 ? 6.526 -4.812 11.373 1.00 94.56 137 ILE A CA 1
ATOM 1044 C C . ILE A 1 137 ? 7.750 -5.700 11.580 1.00 94.56 137 ILE A C 1
ATOM 1046 O O . ILE A 1 137 ? 7.859 -6.320 12.647 1.00 94.56 137 ILE A O 1
ATOM 1050 N N . ARG A 1 138 ? 8.650 -5.792 10.594 1.00 88.00 138 ARG A N 1
ATOM 1051 C CA . ARG A 1 138 ? 9.815 -6.699 10.628 1.00 88.00 138 ARG A CA 1
ATOM 1052 C C . ARG A 1 138 ? 11.028 -6.161 9.888 1.00 88.00 138 ARG A C 1
ATOM 1054 O O . ARG A 1 138 ? 10.831 -5.495 8.858 1.00 88.00 138 ARG A O 1
#

Mean predicted aligned error: 7.03 Å

Foldseek 3Di:
DVVVVVPDPPPCPDDPPPVPPQPLLCAQAEEAEFLVDEQQRQVVRVVSCVVNPHFYAYLYDYDPVNVCVCVVVVHDGGYHPLVVCVVVVLGAHAYEADFAPVRGRPSDDLQSYQYYHHADDDDPRGRDYPDDHHYHYD

Nearest PDB structures (foldseek):
  2eb0-assembly1_A  TM=9.102E-01  e=1.562E-06  Methanocaldococcus jannaschii DSM 2661
  1wpn-assembly1_B  TM=8.015E-01  e=1.058E-06  Bacillus subtilis
  2eb0-assembly1_B  TM=8.941E-01  e=3.095E-05  Methanocaldococcus jannaschii DSM 2661
  1zh8-assembly1_B  TM=3.874E-01  e=5.425E+00  Thermotoga maritima MSB8

Secondary structure (DSSP, 8-state):
-HHHHTTS-TT--S---------GGGTTPEEE--SS--HHHHHHHHHHHHHHTSEEEESS---HHHHHHHHHTTPPPPEEHHHHHHH-TT--EEEES--BGGGS-TT--GGGEEEEEE-SPP-TTB---SS--EEEE-